Protein AF-A0AB38I8Y6-F1 (afdb_monomer_lite)

Structure (mmCIF, N/CA/C/O backbone):
data_AF-A0AB38I8Y6-F1
#
_entry.id   AF-A0AB38I8Y6-F1
#
loop_
_atom_site.group_PDB
_atom_site.id
_atom_site.type_symbol
_atom_site.label_atom_id
_atom_site.label_alt_id
_atom_site.label_comp_id
_atom_site.label_asym_id
_atom_site.label_entity_id
_atom_site.label_seq_id
_atom_site.pdbx_PDB_ins_code
_atom_site.Cartn_x
_atom_site.Cartn_y
_atom_site.Cartn_z
_atom_site.occupancy
_atom_site.B_iso_or_equiv
_atom_site.auth_seq_id
_atom_site.auth_comp_id
_atom_site.auth_asym_id
_atom_site.auth_atom_id
_atom_site.pdbx_PDB_model_num
ATOM 1 N N . MET A 1 1 ? -10.780 -16.681 7.552 1.00 44.62 1 MET A N 1
ATOM 2 C CA . MET A 1 1 ? -10.816 -15.397 6.826 1.00 44.62 1 MET A CA 1
ATOM 3 C C . MET A 1 1 ? -11.397 -14.386 7.808 1.00 44.62 1 MET A C 1
ATOM 5 O O . MET A 1 1 ? -12.600 -14.358 7.995 1.00 44.62 1 MET A O 1
ATOM 9 N N . GLN A 1 2 ? -10.534 -13.739 8.598 1.00 46.56 2 GLN A N 1
ATOM 10 C CA . GLN A 1 2 ? -10.893 -12.886 9.749 1.00 46.56 2 GLN A CA 1
ATOM 11 C C . GLN A 1 2 ? -10.183 -11.527 9.612 1.00 46.56 2 GLN A C 1
ATOM 13 O O . GLN A 1 2 ? -9.597 -11.029 10.560 1.00 46.56 2 GLN A O 1
ATOM 18 N N . TYR A 1 3 ? -10.154 -10.980 8.394 1.00 52.31 3 TYR A N 1
ATOM 19 C CA . TYR A 1 3 ? -9.564 -9.664 8.107 1.00 52.31 3 TYR A CA 1
ATOM 20 C C . TYR A 1 3 ? -10.586 -8.693 7.499 1.00 52.31 3 TYR A C 1
ATOM 22 O O . TYR A 1 3 ? -10.473 -7.488 7.709 1.00 52.31 3 TYR A O 1
ATOM 30 N N . ASP A 1 4 ? -11.635 -9.204 6.849 1.00 64.94 4 ASP A N 1
ATOM 31 C CA . ASP A 1 4 ? -12.595 -8.370 6.118 1.00 64.94 4 ASP A CA 1
ATOM 32 C C . ASP A 1 4 ? -13.408 -7.451 7.047 1.00 64.94 4 ASP A C 1
ATOM 34 O O . ASP A 1 4 ? -13.620 -6.285 6.740 1.00 64.94 4 ASP A O 1
ATOM 38 N N . THR A 1 5 ? -13.803 -7.908 8.240 1.00 75.25 5 THR A N 1
ATOM 39 C CA . THR A 1 5 ? -14.654 -7.100 9.132 1.00 75.25 5 THR A CA 1
ATOM 40 C C . THR A 1 5 ? -13.914 -5.948 9.813 1.00 75.25 5 THR A C 1
ATOM 42 O O . THR A 1 5 ? -14.501 -4.892 10.028 1.00 75.25 5 THR A O 1
ATOM 45 N N . GLU A 1 6 ? -12.640 -6.128 10.176 1.00 83.25 6 GLU A N 1
ATOM 46 C CA . GLU A 1 6 ? -11.839 -5.085 10.839 1.00 83.25 6 GLU A CA 1
ATOM 47 C C . GLU A 1 6 ? -11.439 -3.987 9.855 1.00 83.25 6 GLU A C 1
ATOM 49 O O . GLU A 1 6 ? -11.512 -2.801 10.185 1.00 83.25 6 GLU A O 1
ATOM 54 N N . PHE A 1 7 ? -11.083 -4.392 8.634 1.00 88.44 7 PHE A N 1
ATOM 55 C CA . PHE A 1 7 ? -10.774 -3.483 7.544 1.00 88.44 7 PHE A CA 1
ATOM 56 C C . PHE A 1 7 ? -11.977 -2.597 7.208 1.00 88.44 7 PHE A C 1
ATOM 58 O O . PHE A 1 7 ? -11.869 -1.373 7.266 1.00 88.44 7 PHE A O 1
ATOM 65 N N . GLU A 1 8 ? -13.146 -3.196 6.961 1.00 89.50 8 GLU A N 1
ATOM 66 C CA . GLU A 1 8 ? -14.384 -2.460 6.667 1.00 89.50 8 GLU A CA 1
ATOM 67 C C . GLU A 1 8 ? -14.813 -1.561 7.840 1.00 89.50 8 GLU A C 1
ATOM 69 O O . GLU A 1 8 ? -15.218 -0.405 7.669 1.00 89.50 8 GLU A O 1
ATOM 74 N N . ALA A 1 9 ? -14.666 -2.047 9.076 1.00 88.81 9 ALA A N 1
ATOM 75 C CA . ALA A 1 9 ? -14.997 -1.270 10.262 1.00 88.81 9 ALA A CA 1
ATOM 76 C C . ALA A 1 9 ? -14.065 -0.063 10.458 1.00 88.81 9 ALA A C 1
ATOM 78 O O . ALA A 1 9 ? -14.525 0.995 10.887 1.00 88.81 9 ALA A O 1
ATOM 79 N N . LEU A 1 10 ? -12.767 -0.175 10.168 1.00 91.81 10 LEU A N 1
ATOM 80 C CA . LEU A 1 10 ? -11.850 0.965 10.228 1.00 91.81 10 LEU A CA 1
ATOM 81 C C . LEU A 1 10 ? -12.073 1.916 9.040 1.00 91.81 10 LEU A C 1
ATOM 83 O O . LEU A 1 10 ? -12.208 3.123 9.249 1.00 91.81 10 LEU A O 1
ATOM 87 N N . ALA A 1 11 ? -12.216 1.386 7.824 1.00 92.94 11 ALA A N 1
ATOM 88 C CA . ALA A 1 11 ? -12.478 2.162 6.613 1.00 92.94 11 ALA A CA 1
ATOM 89 C C . ALA A 1 11 ? -13.772 2.981 6.699 1.00 92.94 11 ALA A C 1
ATOM 91 O O . ALA A 1 11 ? -13.790 4.142 6.295 1.00 92.94 11 ALA A O 1
ATOM 92 N N . SER A 1 12 ? -14.843 2.446 7.288 1.00 92.25 12 SER A N 1
ATOM 93 C CA . SER A 1 12 ? -16.118 3.170 7.418 1.00 92.25 12 SER A CA 1
ATOM 94 C C . SER A 1 12 ? -16.044 4.432 8.291 1.00 92.25 12 SER A C 1
ATOM 96 O O . SER A 1 12 ? -16.826 5.359 8.083 1.00 92.25 12 SER A O 1
ATOM 98 N N . ARG A 1 13 ? -15.087 4.529 9.226 1.00 90.56 13 ARG A N 1
ATOM 99 C CA . ARG A 1 13 ? -15.011 5.637 10.204 1.00 90.56 13 ARG A CA 1
ATOM 100 C C . ARG A 1 13 ? -13.713 6.439 10.212 1.00 90.56 13 ARG A C 1
ATOM 102 O O . ARG A 1 13 ? -13.670 7.478 10.860 1.00 90.56 13 ARG A O 1
ATOM 109 N N . ASN A 1 14 ? -12.657 5.974 9.547 1.00 94.19 14 ASN A N 1
ATOM 110 C CA . ASN A 1 14 ? -11.356 6.639 9.541 1.00 94.19 14 ASN A CA 1
ATOM 111 C C . ASN A 1 14 ? -10.993 7.080 8.118 1.00 94.19 14 ASN A C 1
ATOM 113 O O . ASN A 1 14 ? -10.636 6.268 7.268 1.00 94.19 14 ASN A O 1
ATOM 117 N N . GLU A 1 15 ? -11.106 8.383 7.859 1.00 95.12 15 GLU A N 1
ATOM 118 C CA . GLU A 1 15 ? -10.802 8.967 6.551 1.00 95.12 15 GLU A CA 1
ATOM 119 C C . GLU A 1 15 ? -9.328 8.829 6.171 1.00 95.12 15 GLU A C 1
ATOM 121 O O . GLU A 1 15 ? -9.033 8.460 5.038 1.00 95.12 15 GLU A O 1
ATOM 126 N N . SER A 1 16 ? -8.413 9.030 7.122 1.00 95.12 16 SER A N 1
ATOM 127 C CA . SER A 1 16 ? -6.977 8.843 6.897 1.00 95.12 16 SER A CA 1
ATOM 128 C C . SER A 1 16 ? -6.650 7.406 6.494 1.00 95.12 16 SER A C 1
ATOM 130 O O . SER A 1 16 ? -5.840 7.199 5.597 1.00 95.12 16 SER A O 1
ATOM 132 N N . PHE A 1 17 ? -7.320 6.414 7.090 1.00 96.19 17 PHE A N 1
ATOM 133 C CA . PHE A 1 17 ? -7.175 5.016 6.683 1.00 96.19 17 PHE A CA 1
ATOM 134 C C . PHE A 1 17 ? -7.684 4.782 5.258 1.00 96.19 17 PHE A C 1
ATOM 136 O O . PHE A 1 17 ? -6.998 4.145 4.467 1.00 96.19 17 PHE A O 1
ATOM 143 N N . ARG A 1 18 ? -8.849 5.336 4.888 1.00 96.69 18 ARG A N 1
ATOM 144 C CA . ARG A 1 18 ? -9.354 5.231 3.507 1.00 96.69 18 ARG A CA 1
ATOM 145 C C . ARG A 1 18 ? -8.400 5.860 2.497 1.00 96.69 18 ARG A C 1
ATOM 147 O O . ARG A 1 18 ? -8.170 5.266 1.447 1.00 96.69 18 ARG A O 1
ATOM 154 N N . GLN A 1 19 ? -7.853 7.033 2.815 1.00 97.62 19 GLN A N 1
ATOM 155 C CA . GLN A 1 19 ? -6.871 7.694 1.961 1.00 97.62 19 GLN A CA 1
ATOM 156 C C . GLN A 1 19 ? -5.614 6.832 1.813 1.00 97.62 19 GLN A C 1
ATOM 158 O O . GLN A 1 19 ? -5.167 6.603 0.697 1.00 97.62 19 GLN A O 1
ATOM 163 N N . LEU A 1 20 ? -5.115 6.262 2.912 1.00 97.88 20 LEU A N 1
ATOM 164 C CA . LEU A 1 20 ? -3.967 5.360 2.887 1.00 97.88 20 LEU A CA 1
ATOM 165 C C . LEU A 1 20 ? -4.223 4.114 2.019 1.00 97.88 20 LEU A C 1
ATOM 167 O O . LEU A 1 20 ? -3.360 3.716 1.240 1.00 97.88 20 LEU A O 1
ATOM 171 N N . CYS A 1 21 ? -5.415 3.513 2.101 1.00 97.81 21 CYS A N 1
ATOM 172 C CA . CYS A 1 21 ? -5.799 2.394 1.235 1.00 97.81 21 CYS A CA 1
ATOM 173 C C . CYS A 1 21 ? -5.883 2.796 -0.245 1.00 97.81 21 CYS A C 1
ATOM 175 O O . CYS A 1 21 ? -5.495 2.020 -1.118 1.00 97.81 21 CYS A O 1
ATOM 177 N N . HIS A 1 22 ? -6.382 3.998 -0.538 1.00 98.00 22 HIS A N 1
ATOM 178 C CA . HIS A 1 22 ? -6.410 4.536 -1.895 1.00 98.00 22 HIS A CA 1
ATOM 179 C C . HIS A 1 22 ? -4.991 4.758 -2.440 1.00 98.00 22 HIS A C 1
ATOM 181 O O . HIS A 1 22 ? -4.690 4.335 -3.555 1.00 98.00 22 HIS A O 1
ATOM 187 N N . ASP A 1 23 ? -4.101 5.338 -1.636 1.00 98.31 23 ASP A N 1
ATOM 188 C CA . ASP A 1 23 ? -2.704 5.564 -2.008 1.00 98.31 23 ASP A CA 1
ATOM 189 C C . ASP A 1 23 ? -1.970 4.235 -2.236 1.00 98.31 23 ASP A C 1
ATOM 191 O O . ASP A 1 23 ? -1.227 4.095 -3.207 1.00 98.31 23 ASP A O 1
ATOM 195 N N . PHE A 1 24 ? -2.241 3.219 -1.407 1.00 98.44 24 PHE A N 1
ATOM 196 C CA . PHE A 1 24 ? -1.730 1.862 -1.617 1.00 98.44 24 PHE A CA 1
ATOM 197 C C . PHE A 1 24 ? -2.210 1.271 -2.946 1.00 98.44 24 PHE A C 1
ATOM 199 O O . PHE A 1 24 ? -1.407 0.697 -3.675 1.00 98.44 24 PHE A O 1
ATOM 206 N N . SER A 1 25 ? -3.493 1.433 -3.287 1.00 98.38 25 SER A N 1
ATOM 207 C CA . SER A 1 25 ? -4.047 0.961 -4.564 1.00 98.38 25 SER A CA 1
ATOM 208 C C . SER A 1 25 ? -3.343 1.608 -5.763 1.00 98.38 25 SER A C 1
ATOM 210 O O . SER A 1 25 ? -3.003 0.929 -6.731 1.00 98.38 25 SER A O 1
ATOM 212 N N . ILE A 1 26 ? -3.050 2.911 -5.677 1.00 98.31 26 ILE A N 1
ATOM 213 C CA . ILE A 1 26 ? -2.274 3.620 -6.703 1.00 98.31 26 ILE A CA 1
ATOM 214 C C . ILE A 1 26 ? -0.847 3.069 -6.785 1.00 98.31 26 ILE A C 1
ATOM 216 O O . ILE A 1 26 ? -0.369 2.793 -7.883 1.00 98.31 26 ILE A O 1
ATOM 220 N N . ALA A 1 27 ? -0.168 2.886 -5.650 1.00 98.44 27 ALA A N 1
ATOM 221 C CA . ALA A 1 27 ? 1.189 2.347 -5.624 1.00 98.44 27 ALA A CA 1
ATOM 222 C C . ALA A 1 27 ? 1.256 0.911 -6.172 1.00 98.44 27 ALA A C 1
ATOM 224 O O . ALA A 1 27 ? 2.163 0.590 -6.935 1.00 98.44 27 ALA A O 1
ATOM 225 N N . ASP A 1 28 ? 0.277 0.061 -5.852 1.00 98.50 28 ASP A N 1
ATOM 226 C CA . ASP A 1 28 ? 0.185 -1.299 -6.394 1.00 98.50 28 ASP A CA 1
ATOM 227 C C . ASP A 1 28 ? -0.015 -1.292 -7.914 1.00 98.50 28 ASP A C 1
ATOM 229 O O . ASP A 1 28 ? 0.630 -2.061 -8.628 1.00 98.50 28 ASP A O 1
ATOM 233 N N . GLN A 1 29 ? -0.845 -0.380 -8.431 1.00 98.38 29 GLN A N 1
ATOM 234 C CA . GLN A 1 29 ? -1.002 -0.213 -9.874 1.00 98.38 29 GLN A CA 1
ATOM 235 C C . GLN A 1 29 ? 0.297 0.272 -10.533 1.00 98.38 29 GLN A C 1
ATOM 237 O O . GLN A 1 29 ? 0.696 -0.283 -11.553 1.00 98.38 29 GLN A O 1
ATOM 242 N N . LEU A 1 30 ? 0.999 1.236 -9.926 1.00 97.94 30 LEU A N 1
ATOM 243 C CA . LEU A 1 30 ? 2.296 1.710 -10.419 1.00 97.94 30 LEU A CA 1
ATOM 244 C C . LEU A 1 30 ? 3.325 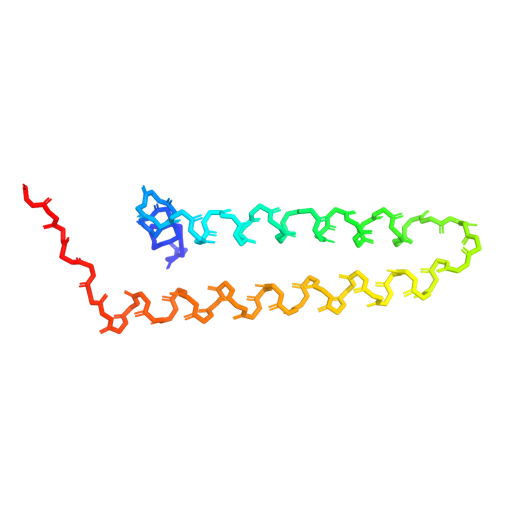0.578 -10.499 1.00 97.94 30 LEU A C 1
ATOM 246 O O . LEU A 1 30 ? 4.053 0.492 -11.485 1.00 97.94 30 LEU A O 1
ATOM 250 N N . VAL A 1 31 ? 3.372 -0.310 -9.502 1.00 98.44 31 VAL A N 1
ATOM 251 C CA . VAL A 1 31 ? 4.254 -1.486 -9.534 1.00 98.44 31 VAL A CA 1
ATOM 252 C C . VAL A 1 31 ? 3.948 -2.356 -10.754 1.00 98.44 31 VAL A C 1
ATOM 254 O O . VAL A 1 31 ? 4.871 -2.700 -11.484 1.00 98.44 31 VAL A O 1
ATOM 257 N N . ARG A 1 32 ? 2.671 -2.666 -11.017 1.00 98.12 32 ARG A N 1
ATOM 258 C CA . ARG A 1 32 ? 2.254 -3.495 -12.168 1.00 98.12 32 ARG A CA 1
ATOM 259 C C . ARG A 1 32 ? 2.567 -2.828 -13.511 1.00 98.12 32 ARG A C 1
ATOM 261 O O . ARG A 1 32 ? 2.992 -3.492 -14.460 1.00 98.12 32 ARG A O 1
ATOM 268 N N . ASP A 1 33 ? 2.372 -1.514 -13.588 1.00 97.81 33 ASP A N 1
ATOM 269 C CA . ASP A 1 33 ? 2.654 -0.733 -14.791 1.00 97.81 33 ASP A CA 1
ATOM 270 C C . ASP A 1 33 ? 4.159 -0.728 -15.093 1.00 97.81 33 ASP A C 1
ATOM 272 O O . ASP A 1 33 ? 4.563 -0.964 -16.232 1.00 97.81 33 ASP A O 1
ATOM 276 N N . TRP A 1 34 ? 5.006 -0.526 -14.078 1.00 97.81 34 TRP A N 1
ATOM 277 C CA . TRP A 1 34 ? 6.460 -0.541 -14.249 1.00 97.81 34 TRP A CA 1
ATOM 278 C C . TRP A 1 34 ? 7.030 -1.945 -14.447 1.00 97.81 34 TRP A C 1
ATOM 280 O O . TRP A 1 34 ? 7.943 -2.107 -15.249 1.00 97.81 34 TRP A O 1
ATOM 290 N N . GLU A 1 35 ? 6.473 -2.975 -13.813 1.00 96.81 35 GLU A N 1
ATOM 291 C CA . GLU A 1 35 ? 6.900 -4.369 -14.005 1.00 96.81 35 GLU A CA 1
ATOM 292 C C . GLU A 1 35 ? 6.800 -4.806 -15.475 1.00 96.81 35 GLU A C 1
ATOM 294 O O . GLU A 1 35 ? 7.669 -5.513 -15.980 1.00 96.81 35 GLU A O 1
ATOM 299 N N . SER A 1 36 ? 5.763 -4.344 -16.180 1.00 94.31 36 SER A N 1
ATOM 300 C CA . SER A 1 36 ? 5.514 -4.671 -17.591 1.00 94.31 36 SER A CA 1
ATOM 301 C C . SER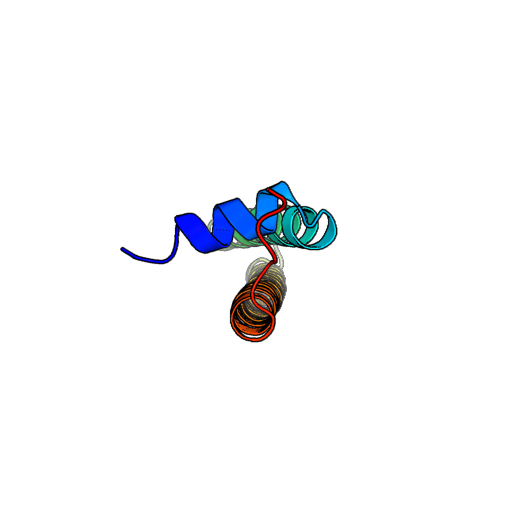 A 1 36 ? 6.060 -3.643 -18.593 1.00 94.31 36 SER A C 1
ATOM 303 O O . SER A 1 36 ? 5.941 -3.834 -19.806 1.00 94.31 36 SER A O 1
ATOM 305 N N . SER A 1 37 ? 6.661 -2.552 -18.111 1.00 96.06 37 SER A N 1
ATOM 306 C CA . SER A 1 37 ? 7.138 -1.452 -18.948 1.00 96.06 37 SER A CA 1
ATOM 307 C C . SER A 1 37 ? 8.444 -1.795 -19.668 1.00 96.06 37 SER A C 1
ATOM 309 O O . SER A 1 37 ? 9.306 -2.505 -19.162 1.00 96.06 37 SER A O 1
ATOM 311 N N . THR A 1 38 ? 8.628 -1.227 -20.859 1.00 96.06 38 THR A N 1
ATOM 312 C CA . THR A 1 38 ? 9.907 -1.247 -21.591 1.00 96.06 38 THR A CA 1
ATOM 313 C C . THR A 1 38 ? 10.529 0.147 -21.686 1.00 96.06 38 THR A C 1
ATOM 315 O O . THR A 1 38 ? 11.391 0.393 -22.532 1.00 96.06 38 THR A O 1
ATOM 318 N N . ALA A 1 39 ? 10.035 1.103 -20.896 1.00 95.62 39 ALA A N 1
ATOM 319 C CA . ALA A 1 39 ? 10.529 2.471 -20.913 1.00 95.62 39 ALA A CA 1
ATOM 320 C C . ALA A 1 39 ? 11.935 2.568 -20.286 1.00 95.62 39 ALA A C 1
ATOM 322 O O . ALA A 1 39 ? 12.278 1.785 -19.398 1.00 95.62 39 ALA A O 1
ATOM 323 N N . PRO A 1 40 ? 12.759 3.548 -20.698 1.00 96.00 40 PRO A N 1
ATOM 324 C CA . PRO A 1 40 ? 14.024 3.825 -20.025 1.00 96.00 40 PRO A CA 1
ATOM 325 C C . PRO A 1 40 ? 13.811 4.116 -18.533 1.00 96.00 40 PRO A C 1
ATOM 327 O O . PRO A 1 40 ? 12.897 4.857 -18.174 1.00 96.00 40 PRO A O 1
ATOM 330 N N . GLY A 1 41 ? 14.668 3.556 -17.676 1.00 94.56 41 GLY A N 1
ATOM 331 C CA . GLY A 1 41 ? 14.561 3.714 -16.221 1.00 94.56 41 GLY A CA 1
ATOM 332 C C . GLY A 1 41 ? 13.483 2.844 -15.568 1.00 94.56 41 GLY A C 1
ATOM 333 O O . GLY A 1 41 ? 13.111 3.108 -14.429 1.00 94.56 41 GLY A O 1
ATOM 334 N N . GLN A 1 42 ? 12.972 1.824 -16.269 1.00 97.00 42 GLN A N 1
ATOM 335 C CA . GLN A 1 42 ? 11.975 0.903 -15.724 1.00 97.00 42 GLN A CA 1
ATOM 336 C C . GLN A 1 42 ? 12.433 0.242 -14.417 1.00 97.00 42 GLN A C 1
ATOM 338 O O . GLN A 1 42 ? 11.672 0.284 -13.456 1.00 97.00 42 GLN A O 1
ATOM 343 N N . ASP A 1 43 ? 13.664 -0.269 -14.341 1.00 97.25 43 ASP A N 1
ATOM 344 C CA . ASP A 1 43 ? 14.192 -0.889 -13.117 1.00 97.25 43 ASP A CA 1
ATOM 345 C C . ASP A 1 43 ? 14.170 0.073 -11.913 1.00 97.25 43 ASP A C 1
ATOM 347 O O . ASP A 1 43 ? 13.738 -0.301 -10.823 1.00 97.25 43 ASP A O 1
ATOM 351 N N . GLU A 1 44 ? 14.582 1.332 -12.110 1.00 97.75 44 GLU A N 1
ATOM 352 C CA . GLU A 1 44 ? 14.580 2.356 -11.053 1.00 97.75 44 GLU A CA 1
ATOM 353 C C . GLU A 1 44 ? 13.154 2.709 -10.619 1.00 97.75 44 GLU A C 1
ATOM 355 O O . GLU A 1 44 ? 12.850 2.719 -9.428 1.00 97.75 44 GLU A O 1
ATOM 360 N N . ARG A 1 45 ? 12.247 2.948 -11.574 1.00 97.75 45 ARG A N 1
ATOM 361 C CA . ARG A 1 45 ? 10.849 3.291 -11.270 1.00 97.75 45 ARG A CA 1
ATOM 362 C C . ARG A 1 45 ? 10.081 2.140 -10.638 1.00 97.75 45 ARG A C 1
ATOM 364 O O . ARG A 1 45 ? 9.244 2.372 -9.769 1.00 97.75 45 ARG A O 1
ATOM 371 N N . TYR A 1 46 ? 10.378 0.913 -11.047 1.00 98.25 46 TYR A N 1
ATOM 372 C CA . TYR A 1 46 ? 9.842 -0.288 -10.429 1.00 98.25 46 TYR A CA 1
ATOM 373 C C . TYR A 1 46 ? 10.324 -0.421 -8.980 1.00 98.25 46 TYR A C 1
ATOM 375 O O . TYR A 1 46 ? 9.505 -0.651 -8.092 1.00 98.25 46 TYR A O 1
ATOM 383 N N . ALA A 1 47 ? 11.619 -0.206 -8.718 1.00 98.31 47 ALA A N 1
ATOM 384 C CA . ALA A 1 47 ? 12.168 -0.222 -7.364 1.00 98.31 47 ALA A CA 1
ATOM 385 C C . ALA A 1 47 ? 11.537 0.859 -6.464 1.00 98.31 47 ALA A C 1
ATOM 387 O O . ALA A 1 47 ? 11.087 0.543 -5.364 1.00 98.31 47 ALA A O 1
ATOM 388 N N . GLU A 1 48 ? 11.414 2.101 -6.947 1.00 98.12 48 GLU A N 1
ATOM 389 C CA . GLU A 1 48 ? 10.742 3.192 -6.220 1.00 98.12 48 GLU A CA 1
ATOM 390 C C . GLU A 1 48 ? 9.272 2.855 -5.905 1.00 98.12 48 GLU A C 1
ATOM 392 O O . GLU A 1 48 ? 8.801 3.057 -4.783 1.00 98.12 48 GLU A O 1
ATOM 397 N N . ALA A 1 49 ? 8.534 2.322 -6.885 1.00 98.19 49 ALA A N 1
ATOM 398 C CA . ALA A 1 49 ? 7.135 1.942 -6.706 1.00 98.19 49 ALA A CA 1
ATOM 399 C C . ALA A 1 49 ? 6.977 0.782 -5.708 1.00 98.19 49 ALA A C 1
ATOM 401 O O . ALA A 1 49 ? 6.047 0.791 -4.897 1.00 98.19 49 ALA A O 1
ATOM 402 N N . LEU A 1 50 ? 7.894 -0.191 -5.732 1.00 98.50 50 LEU A N 1
ATOM 403 C CA . LEU A 1 50 ? 7.928 -1.291 -4.770 1.00 98.50 50 LEU A CA 1
ATOM 404 C C . LEU A 1 50 ? 8.164 -0.789 -3.346 1.00 98.50 50 LEU A C 1
ATOM 406 O O . LEU A 1 50 ? 7.419 -1.169 -2.443 1.00 98.50 50 LEU A O 1
ATOM 410 N N . GLU A 1 51 ? 9.156 0.080 -3.141 1.00 98.56 51 GLU A N 1
ATOM 411 C CA . GLU A 1 51 ? 9.438 0.666 -1.827 1.00 98.56 51 GLU A CA 1
ATOM 412 C C . GLU A 1 51 ? 8.229 1.436 -1.285 1.00 98.56 51 GLU A C 1
ATOM 414 O O . GLU A 1 51 ? 7.862 1.274 -0.117 1.00 98.56 51 GLU A O 1
ATOM 419 N N . LEU A 1 52 ? 7.567 2.218 -2.145 1.00 98.38 52 LEU A N 1
ATOM 420 C CA . LEU A 1 52 ? 6.358 2.952 -1.787 1.00 98.38 52 LEU A CA 1
ATOM 421 C C . LEU A 1 52 ? 5.213 2.008 -1.392 1.00 98.38 52 LEU A C 1
ATOM 423 O O . LEU A 1 52 ? 4.612 2.191 -0.331 1.00 98.38 52 LEU A O 1
ATOM 427 N N . ARG A 1 53 ? 4.919 0.987 -2.210 1.00 98.50 53 ARG A N 1
ATOM 428 C CA . ARG A 1 53 ? 3.867 -0.002 -1.922 1.00 98.50 53 ARG A CA 1
ATOM 429 C C . ARG A 1 53 ? 4.143 -0.723 -0.604 1.00 98.50 53 ARG A C 1
ATOM 431 O O . ARG A 1 53 ? 3.243 -0.872 0.221 1.00 98.50 53 ARG A O 1
ATOM 438 N N . ASP A 1 54 ? 5.382 -1.149 -0.384 1.00 98.56 54 ASP A N 1
ATOM 439 C CA . ASP A 1 54 ? 5.769 -1.880 0.820 1.00 98.56 54 ASP A CA 1
ATOM 440 C C . ASP A 1 54 ? 5.690 -0.999 2.075 1.00 98.56 54 ASP A C 1
ATOM 442 O O . ASP A 1 54 ? 5.276 -1.475 3.137 1.00 98.56 54 ASP A O 1
ATOM 446 N N . TRP A 1 55 ? 6.047 0.285 1.975 1.00 98.38 55 TRP A N 1
ATOM 447 C CA . TRP A 1 55 ? 5.876 1.244 3.067 1.00 98.38 55 TRP A CA 1
ATOM 448 C C . TRP A 1 55 ? 4.395 1.472 3.395 1.00 98.38 55 TRP A C 1
ATOM 450 O O . TRP A 1 55 ? 3.992 1.291 4.544 1.00 98.38 55 TRP A O 1
ATOM 460 N N . LEU A 1 56 ? 3.563 1.760 2.390 1.00 98.44 56 LEU A N 1
ATOM 461 C CA . LEU A 1 56 ? 2.117 1.942 2.567 1.00 98.44 56 LEU A CA 1
ATOM 462 C C . LEU A 1 56 ? 1.463 0.689 3.172 1.00 98.44 56 LEU A C 1
ATOM 464 O O . LEU A 1 56 ? 0.628 0.787 4.071 1.00 98.44 56 LEU A O 1
ATOM 468 N N . GLY A 1 57 ? 1.884 -0.501 2.737 1.00 97.50 57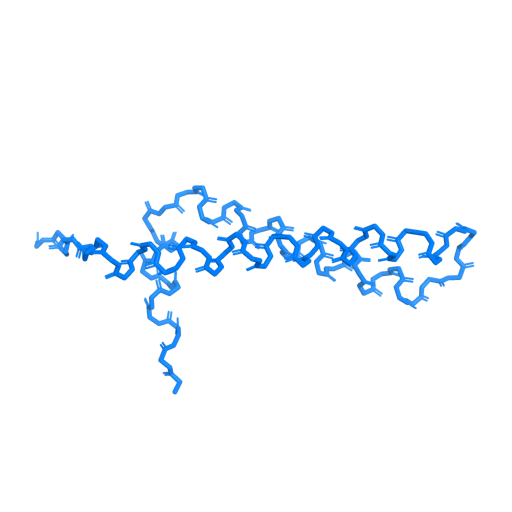 GLY A N 1
ATOM 469 C CA . GLY A 1 57 ? 1.412 -1.768 3.288 1.00 97.50 57 GLY A CA 1
ATOM 470 C C . GLY A 1 57 ? 1.743 -1.927 4.774 1.00 97.50 57 GLY A C 1
ATOM 471 O O . GLY A 1 57 ? 0.909 -2.408 5.541 1.00 97.50 57 GLY A O 1
ATOM 472 N N . LYS A 1 58 ? 2.932 -1.500 5.218 1.00 97.81 58 LYS A N 1
ATOM 473 C CA . LYS A 1 58 ? 3.309 -1.511 6.645 1.00 97.81 58 LYS A CA 1
ATOM 474 C C . LYS A 1 58 ? 2.474 -0.530 7.467 1.00 97.81 58 LYS A C 1
ATOM 476 O O . LYS A 1 58 ? 2.055 -0.879 8.572 1.00 97.81 58 LYS A O 1
ATOM 481 N N . GLU A 1 59 ? 2.183 0.650 6.928 1.00 97.69 59 GLU A N 1
ATOM 482 C CA . GLU A 1 59 ? 1.333 1.635 7.604 1.00 97.69 59 GLU A CA 1
ATOM 483 C C . GLU A 1 59 ? -0.112 1.130 7.752 1.00 97.69 59 GLU A C 1
ATOM 485 O O . GLU A 1 59 ? -0.693 1.240 8.832 1.00 97.69 59 GLU A O 1
ATOM 490 N N . ILE A 1 60 ? -0.670 0.478 6.722 1.00 96.19 60 ILE A N 1
ATOM 491 C CA . ILE A 1 60 ? -2.005 -0.145 6.792 1.00 96.19 60 ILE A CA 1
ATOM 492 C C . ILE A 1 60 ? -2.051 -1.196 7.906 1.00 96.19 60 ILE A C 1
ATOM 494 O O . ILE A 1 60 ? -2.960 -1.169 8.739 1.00 96.19 60 ILE A O 1
ATOM 498 N N . HIS A 1 61 ? -1.066 -2.100 7.957 1.00 94.81 61 HIS A N 1
ATOM 499 C CA . HIS A 1 61 ? -0.991 -3.113 9.013 1.00 94.81 61 HIS A CA 1
ATOM 500 C C . HIS A 1 61 ? -0.860 -2.480 10.403 1.00 94.81 61 HIS A C 1
ATOM 502 O O . HIS A 1 61 ? -1.566 -2.884 11.324 1.00 94.81 61 HIS A O 1
ATOM 508 N N . THR A 1 62 ? -0.034 -1.440 10.540 1.00 94.44 62 THR A N 1
ATOM 509 C CA . THR A 1 62 ? 0.123 -0.698 11.799 1.00 94.44 62 THR A CA 1
ATOM 510 C C . THR A 1 62 ? -1.202 -0.094 12.260 1.00 94.44 62 THR A C 1
ATOM 512 O O . THR A 1 62 ? -1.583 -0.249 13.420 1.00 94.44 62 THR A O 1
ATOM 515 N N . MET A 1 63 ? -1.950 0.553 11.363 1.00 93.50 63 MET A N 1
ATOM 516 C CA . MET A 1 63 ? -3.256 1.128 11.698 1.00 93.50 63 MET A CA 1
ATOM 517 C C . MET A 1 63 ? -4.285 0.062 12.093 1.00 93.50 63 MET A C 1
ATOM 519 O O . MET A 1 63 ? -5.053 0.281 13.032 1.0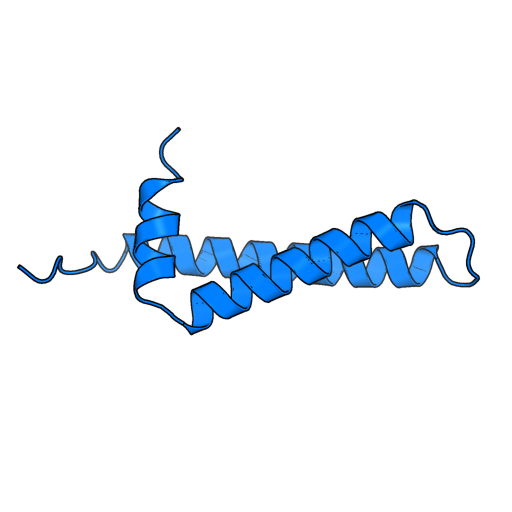0 93.50 63 MET A O 1
ATOM 523 N N . LEU A 1 64 ? -4.287 -1.094 11.422 1.00 92.06 64 LEU A N 1
ATOM 524 C CA . LEU A 1 64 ? -5.144 -2.228 11.780 1.00 92.06 64 LEU A CA 1
ATOM 525 C C . LEU A 1 64 ? -4.787 -2.803 13.156 1.00 92.06 64 LEU A C 1
ATOM 527 O O . LEU A 1 64 ? -5.678 -3.124 13.938 1.00 92.06 64 LEU A O 1
ATOM 531 N N . ASP A 1 65 ? -3.503 -2.902 13.490 1.00 91.19 65 ASP A N 1
ATOM 532 C CA . ASP A 1 65 ? -3.078 -3.406 14.795 1.00 91.19 65 ASP A CA 1
ATOM 533 C C . ASP A 1 65 ? -3.398 -2.421 15.928 1.00 91.19 65 ASP A C 1
ATOM 535 O O . ASP A 1 65 ? -3.901 -2.828 16.977 1.00 91.19 65 ASP A O 1
ATOM 539 N N . LEU A 1 66 ? -3.226 -1.114 15.707 1.00 88.69 66 LEU A N 1
ATOM 540 C CA . LEU A 1 66 ? -3.641 -0.080 16.665 1.00 88.69 66 LEU A CA 1
ATOM 541 C C . LEU A 1 66 ? -5.157 -0.094 16.914 1.00 88.69 66 LEU A C 1
ATOM 543 O O . LEU A 1 66 ? -5.610 0.069 18.049 1.00 88.69 66 LEU A O 1
ATOM 547 N N . ALA A 1 67 ? -5.935 -0.344 15.865 1.00 85.50 67 ALA A N 1
ATOM 548 C CA . ALA A 1 67 ? -7.383 -0.501 15.922 1.00 85.50 67 ALA A CA 1
ATOM 549 C C . ALA A 1 67 ? -7.846 -1.721 16.747 1.00 85.50 67 ALA A C 1
ATOM 551 O O . ALA A 1 67 ? -8.956 -1.715 17.278 1.00 85.50 67 ALA A O 1
ATOM 552 N N . LYS A 1 68 ? -7.005 -2.754 16.897 1.00 81.44 68 LYS A N 1
ATOM 553 C CA . LYS A 1 68 ? -7.267 -3.887 17.805 1.00 81.44 68 LYS A CA 1
ATOM 554 C C . LYS A 1 68 ? -6.965 -3.536 19.263 1.00 81.44 68 LYS A C 1
ATOM 556 O O . LYS A 1 68 ? -7.640 -4.032 20.162 1.00 81.44 68 LYS A O 1
ATOM 561 N N . VAL A 1 69 ? -5.950 -2.699 19.502 1.00 73.62 69 VAL A N 1
ATOM 562 C CA . VAL A 1 69 ? -5.507 -2.300 20.852 1.00 73.62 69 VAL A CA 1
ATOM 563 C C . VAL A 1 69 ? -6.487 -1.332 21.511 1.00 73.62 69 VAL A C 1
ATOM 565 O O . VAL A 1 69 ? -6.723 -1.434 22.714 1.00 73.62 69 VAL A O 1
ATOM 568 N N . VAL A 1 70 ? -7.077 -0.412 20.746 1.00 68.44 70 VAL A N 1
ATOM 569 C CA . VAL A 1 70 ? -8.168 0.448 21.217 1.00 68.44 70 VAL A CA 1
ATOM 570 C C . VAL A 1 70 ? -9.463 -0.098 20.628 1.00 68.44 70 VAL A C 1
ATOM 572 O O . VAL A 1 70 ? -9.753 0.189 19.465 1.00 68.44 70 VAL A O 1
ATOM 575 N N . PRO A 1 71 ? -10.252 -0.879 21.395 1.00 62.75 71 PRO A N 1
ATOM 576 C CA . PRO A 1 71 ? -11.494 -1.427 20.892 1.00 62.75 71 PRO A CA 1
ATOM 577 C C . PRO A 1 71 ? -12.360 -0.265 20.464 1.00 62.75 71 PRO A C 1
ATOM 579 O O . PRO A 1 71 ? -12.643 0.645 21.249 1.00 62.75 71 PRO A O 1
ATOM 582 N N . PHE A 1 72 ? -12.781 -0.288 19.212 1.00 59.62 72 PHE A N 1
ATOM 583 C CA . PHE A 1 72 ? -13.708 0.719 18.778 1.00 59.62 72 PHE A CA 1
ATOM 584 C C . PHE A 1 72 ? -15.005 0.551 19.556 1.00 59.62 72 PHE A C 1
ATOM 586 O O . PHE A 1 72 ? -15.684 -0.470 19.429 1.00 59.62 72 PHE A O 1
ATOM 593 N N . SER A 1 73 ? -15.361 1.553 20.351 1.00 59.59 73 SER A N 1
ATOM 594 C CA . SER A 1 73 ? -16.681 1.629 20.952 1.00 59.59 73 SER A CA 1
ATOM 595 C C . SER A 1 73 ? -17.682 1.608 19.801 1.00 59.59 73 SER A C 1
ATOM 597 O O . SER A 1 73 ? -17.771 2.561 19.025 1.00 59.59 73 SER A O 1
ATOM 599 N N . ALA A 1 74 ? -18.393 0.492 19.640 1.00 54.03 74 ALA A N 1
ATOM 600 C CA . ALA A 1 74 ? -19.563 0.458 18.787 1.00 54.03 74 ALA A CA 1
ATOM 601 C C . ALA A 1 74 ? -20.521 1.506 19.361 1.00 54.03 74 ALA A C 1
ATOM 603 O O . ALA A 1 74 ? -21.033 1.338 20.470 1.00 54.03 74 ALA A O 1
ATOM 604 N N . ALA A 1 75 ? -20.674 2.632 18.662 1.00 51.75 75 ALA A N 1
ATOM 605 C CA . ALA 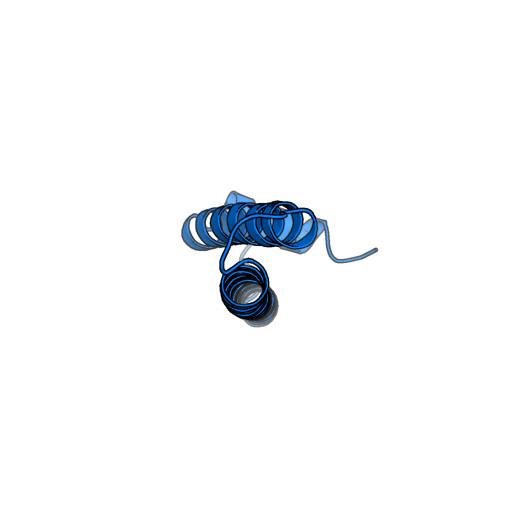A 1 75 ? -21.736 3.569 18.975 1.00 51.75 75 ALA A CA 1
ATOM 606 C C . ALA A 1 75 ? -23.048 2.781 18.865 1.00 51.75 75 ALA A C 1
ATOM 608 O O . ALA A 1 75 ? -23.317 2.168 17.831 1.00 51.75 75 ALA A O 1
ATOM 609 N N . ARG A 1 76 ? -23.756 2.701 19.993 1.00 45.06 76 ARG A N 1
ATOM 610 C CA . ARG A 1 76 ? -25.041 2.022 20.133 1.00 45.06 76 ARG A CA 1
ATOM 611 C C . ARG A 1 76 ? -26.130 2.799 19.402 1.00 45.06 76 ARG A C 1
ATOM 613 O O . ARG A 1 76 ? -26.090 4.046 19.486 1.00 45.06 76 ARG A O 1
#

Sequence (76 aa):
MQYDTEFEALASRNESFRQLCHDFSIADQLVRDWESSTAPGQDERYAEALELRDWLGKEIHTMLDLAKVVPFSAAR

Organism: NCBI:txid2081791

pLDDT: mean 89.16, std 15.01, range [44.62, 98.56]

Secondary structure (DSSP, 8-state):
--SHHHHHHHHHH-HHHHHHHHHHHHHHHHHHHHHT--STTHHHHHHHHHHHHHHHHHHHHHHHHHHHHS------

Radius of gyration: 15.67 Å; chains: 1; bounding box: 40×24×43 Å

Foldseek 3Di:
DPPVVLLCVCCVPPPVLVVLVVQLVVLVVQLVPLVPDPDPCSVVSN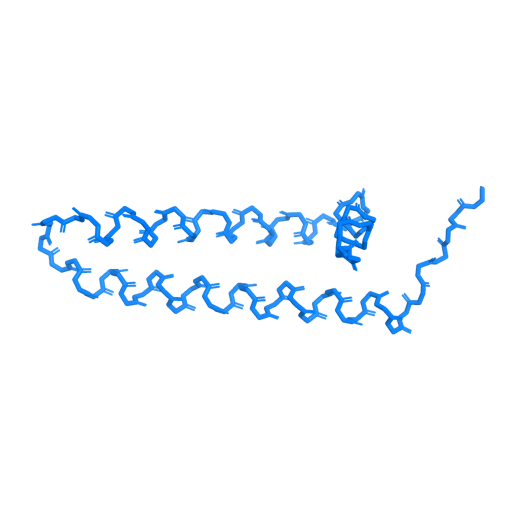VVSVVSNVVSVVVNVVVSVVCVVPPPDPPD